Protein AF-A0A418LUZ0-F1 (afdb_monomer_lite)

Radius of gyration: 14.77 Å; chains: 1; bounding box: 40×15×44 Å

Sequence (65 aa):
MHSLLHLALDGVFVVVIAILLALFVQHRPGGTGRLTRRQWLAWLAVGVILAGIFISTNSLYAQTV

pLDDT: mean 75.06, std 9.43, range [47.03, 85.0]

Foldseek 3Di:
DVVVVVVVVLVVVLQVQLVVQLVCQQPPPPDDDGDDPVRSVVSSVVSNVVSVVVVVVCVVVVVVD

Secondary structure (DSSP, 8-state):
-HHHHHHHHHHHHHHHHHHHHHHHHHH-TT--SSPPHHHHHHHHHHHHHHHHHHHHHHHHHHT--

Structure (mmCIF, N/CA/C/O backbone):
data_AF-A0A418LUZ0-F1
#
_entry.id   AF-A0A418LUZ0-F1
#
loop_
_atom_site.group_PDB
_atom_site.id
_atom_site.type_symbol
_atom_site.label_atom_id
_atom_site.label_alt_id
_atom_site.label_comp_id
_atom_site.label_asym_id
_atom_site.label_entity_id
_atom_site.label_seq_id
_atom_site.pdbx_PDB_ins_code
_atom_site.Cartn_x
_atom_site.Cartn_y
_atom_site.Cartn_z
_atom_site.occupancy
_atom_site.B_iso_or_equiv
_atom_site.auth_seq_id
_atom_site.auth_comp_id
_atom_site.auth_asym_id
_atom_site.auth_atom_id
_atom_site.pdbx_PDB_model_num
ATOM 1 N N . MET A 1 1 ? 12.088 -4.685 -24.435 1.00 47.03 1 MET A N 1
ATOM 2 C CA . MET A 1 1 ? 10.936 -5.612 -24.306 1.00 47.03 1 MET A CA 1
ATOM 3 C C . MET A 1 1 ? 10.935 -6.345 -22.964 1.00 47.03 1 MET A C 1
ATOM 5 O O . MET A 1 1 ? 9.871 -6.478 -22.384 1.00 47.03 1 MET A O 1
ATOM 9 N N . HIS A 1 2 ? 12.102 -6.719 -22.418 1.00 55.22 2 HIS A N 1
ATOM 10 C CA . HIS A 1 2 ? 12.237 -7.250 -21.049 1.00 55.22 2 HIS A CA 1
ATOM 11 C C . HIS A 1 2 ? 11.809 -6.240 -19.956 1.00 55.22 2 HIS A C 1
ATOM 13 O O . HIS A 1 2 ? 11.162 -6.608 -18.985 1.00 55.22 2 HIS A O 1
ATOM 19 N N . SER A 1 3 ? 12.073 -4.942 -20.161 1.00 64.88 3 SER A N 1
ATOM 20 C CA . SER A 1 3 ? 11.757 -3.872 -19.198 1.00 64.88 3 SER A CA 1
ATOM 21 C C . SER A 1 3 ? 10.260 -3.632 -18.962 1.00 64.88 3 SER A C 1
ATOM 23 O O . SER A 1 3 ? 9.860 -3.347 -17.842 1.00 64.88 3 SER A O 1
ATOM 25 N N . LEU A 1 4 ?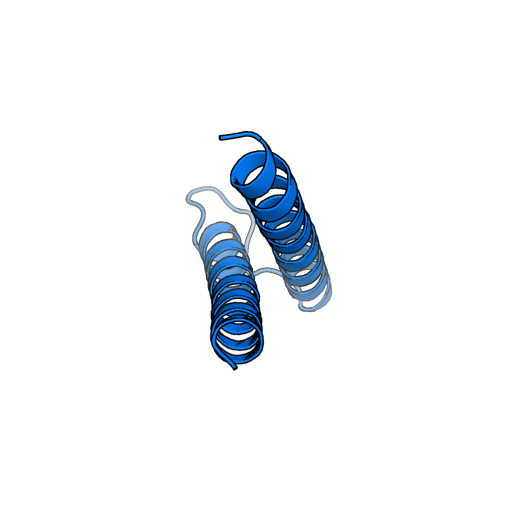 9.419 -3.769 -19.993 1.00 63.12 4 LEU A N 1
ATOM 26 C CA . LEU A 1 4 ? 7.968 -3.564 -19.877 1.00 63.12 4 LEU A CA 1
ATOM 27 C C . LEU A 1 4 ? 7.282 -4.691 -19.099 1.00 63.12 4 LEU A C 1
ATOM 29 O O . LEU A 1 4 ? 6.347 -4.439 -18.346 1.00 63.12 4 LEU A O 1
ATOM 33 N N . LEU A 1 5 ? 7.762 -5.925 -19.267 1.00 71.94 5 LEU A N 1
ATOM 34 C CA . LEU A 1 5 ? 7.225 -7.093 -18.572 1.00 71.94 5 LEU A CA 1
ATOM 35 C C . LEU A 1 5 ? 7.588 -7.047 -17.079 1.00 71.94 5 LEU A C 1
ATOM 37 O O . LEU A 1 5 ? 6.730 -7.288 -16.235 1.00 71.94 5 LEU A O 1
ATOM 41 N N . HIS A 1 6 ? 8.815 -6.625 -16.758 1.00 70.81 6 HIS A N 1
ATOM 42 C CA . HIS A 1 6 ? 9.227 -6.346 -15.380 1.00 70.81 6 HIS A CA 1
ATOM 43 C C . HIS A 1 6 ? 8.415 -5.213 -14.742 1.00 70.81 6 HIS A C 1
ATOM 45 O O . HIS A 1 6 ? 7.901 -5.393 -13.646 1.00 70.81 6 HIS A O 1
ATOM 51 N N . LEU A 1 7 ? 8.197 -4.101 -15.453 1.00 69.38 7 LEU A N 1
ATOM 52 C CA . LEU A 1 7 ? 7.387 -2.989 -14.944 1.00 69.38 7 LEU A CA 1
ATOM 53 C C . LEU A 1 7 ? 5.940 -3.416 -14.632 1.00 69.38 7 LEU A C 1
ATOM 55 O O . LEU A 1 7 ? 5.357 -3.000 -13.631 1.00 69.38 7 LEU A O 1
ATOM 59 N N . ALA A 1 8 ? 5.354 -4.260 -15.487 1.00 73.75 8 ALA A N 1
ATOM 60 C CA . ALA A 1 8 ? 4.015 -4.794 -15.271 1.00 73.75 8 ALA A CA 1
ATOM 61 C C . ALA A 1 8 ? 3.962 -5.730 -14.051 1.00 73.75 8 ALA A C 1
ATOM 63 O O . ALA A 1 8 ? 3.038 -5.625 -13.244 1.00 73.75 8 ALA A O 1
ATOM 64 N N . LEU A 1 9 ? 4.959 -6.608 -13.890 1.00 77.69 9 LEU A N 1
ATOM 65 C CA . LEU A 1 9 ? 5.090 -7.479 -12.717 1.00 77.69 9 LEU A CA 1
ATOM 66 C C . LEU A 1 9 ? 5.265 -6.673 -11.427 1.00 77.69 9 LEU A C 1
ATOM 68 O O . LEU A 1 9 ? 4.581 -6.952 -10.444 1.00 77.69 9 LEU A O 1
ATOM 72 N N . ASP A 1 10 ? 6.102 -5.640 -11.446 1.00 74.00 10 ASP A N 1
ATOM 73 C CA . ASP A 1 10 ? 6.322 -4.743 -10.311 1.00 74.00 10 ASP A CA 1
ATOM 74 C C . ASP A 1 10 ? 5.022 -4.037 -9.896 1.00 74.00 10 ASP A C 1
ATOM 76 O O . ASP A 1 10 ? 4.684 -3.985 -8.711 1.00 74.00 10 ASP A O 1
ATOM 80 N N . GLY A 1 11 ? 4.225 -3.579 -10.867 1.00 75.31 11 GLY A N 1
ATOM 81 C CA . GLY A 1 11 ? 2.894 -3.023 -10.611 1.00 75.31 11 GLY A CA 1
ATOM 82 C C . GLY A 1 11 ? 1.937 -4.026 -9.954 1.00 75.31 11 GLY A C 1
ATOM 83 O O . GLY A 1 11 ? 1.213 -3.672 -9.021 1.00 75.31 11 GLY A O 1
ATOM 84 N N . VAL A 1 12 ? 1.959 -5.293 -10.381 1.00 80.88 12 VAL A N 1
ATOM 85 C CA . VAL A 1 12 ? 1.167 -6.361 -9.745 1.00 80.88 12 VAL A CA 1
ATOM 86 C C . VAL A 1 12 ? 1.640 -6.604 -8.310 1.00 80.88 12 VAL A C 1
ATOM 88 O O . VAL A 1 12 ? 0.808 -6.678 -7.403 1.00 80.88 12 VAL A O 1
ATOM 91 N N . PHE A 1 13 ? 2.953 -6.659 -8.072 1.00 78.31 13 PHE A N 1
ATOM 92 C CA . PHE A 1 13 ? 3.509 -6.822 -6.727 1.00 78.31 13 PHE A CA 1
ATOM 93 C C . PHE A 1 13 ? 3.127 -5.670 -5.794 1.00 78.31 13 PHE A C 1
ATOM 95 O O . PHE A 1 13 ? 2.754 -5.926 -4.650 1.00 78.31 13 PHE A O 1
ATOM 102 N N . VAL A 1 14 ? 3.127 -4.425 -6.278 1.00 81.19 14 VAL A N 1
ATOM 103 C CA . VAL A 1 14 ? 2.662 -3.254 -5.512 1.00 81.19 14 VAL A CA 1
ATOM 104 C C . VAL A 1 14 ? 1.229 -3.441 -5.032 1.00 81.19 14 VAL A C 1
ATOM 106 O O . VAL A 1 14 ? 0.939 -3.250 -3.849 1.00 81.19 14 VAL A O 1
ATOM 109 N N . VAL A 1 15 ? 0.332 -3.842 -5.935 1.00 80.31 15 VAL A N 1
ATOM 110 C CA . VAL A 1 15 ? -1.084 -4.045 -5.610 1.00 80.31 15 VAL A CA 1
ATOM 111 C C . VAL A 1 15 ? -1.249 -5.179 -4.598 1.00 80.31 15 VAL A C 1
ATOM 113 O O . VAL A 1 15 ? -1.969 -5.020 -3.611 1.00 80.31 15 VAL A O 1
ATOM 116 N N . VAL A 1 16 ? -0.547 -6.298 -4.794 1.00 83.31 16 VAL A N 1
ATOM 117 C CA . VAL A 1 16 ? -0.594 -7.447 -3.878 1.00 83.31 16 VAL A CA 1
ATOM 118 C C . VAL A 1 16 ? -0.083 -7.065 -2.486 1.00 83.31 16 VAL A C 1
ATOM 120 O O . VAL A 1 16 ? -0.757 -7.356 -1.497 1.00 83.31 16 VAL A O 1
ATOM 123 N N . ILE A 1 17 ? 1.052 -6.366 -2.387 1.00 82.81 17 ILE A N 1
ATOM 124 C CA . ILE A 1 17 ? 1.621 -5.912 -1.108 1.00 82.81 17 ILE A CA 1
ATOM 125 C C . ILE A 1 17 ? 0.658 -4.960 -0.396 1.00 82.81 17 ILE A C 1
ATOM 127 O O . ILE A 1 17 ? 0.423 -5.113 0.803 1.00 82.81 17 ILE A O 1
ATOM 131 N N . ALA A 1 18 ? 0.058 -4.011 -1.116 1.00 79.12 18 ALA A N 1
ATOM 132 C CA . ALA A 1 18 ? -0.894 -3.071 -0.532 1.00 79.12 18 ALA A CA 1
ATOM 133 C C . ALA A 1 18 ? -2.140 -3.781 0.031 1.00 79.12 18 ALA A C 1
ATOM 135 O O . ALA A 1 18 ? -2.588 -3.460 1.135 1.00 79.12 18 ALA A O 1
ATOM 136 N N . ILE A 1 19 ? -2.668 -4.779 -0.686 1.00 82.31 19 ILE A N 1
ATOM 137 C CA . ILE A 1 19 ? -3.803 -5.594 -0.225 1.00 82.31 19 ILE A CA 1
ATOM 138 C C . ILE A 1 19 ? -3.414 -6.426 1.001 1.00 82.31 19 ILE A C 1
ATOM 140 O O . ILE A 1 19 ? -4.151 -6.434 1.988 1.00 82.31 19 ILE A O 1
ATOM 144 N N . LEU A 1 20 ? -2.260 -7.099 0.968 1.00 83.56 20 LEU A N 1
ATOM 145 C CA . LEU A 1 20 ? -1.772 -7.899 2.093 1.00 83.56 20 LEU A CA 1
ATOM 146 C C . LEU A 1 20 ? -1.546 -7.039 3.339 1.00 83.56 20 LEU A C 1
ATOM 148 O O . LEU A 1 20 ? -1.933 -7.451 4.429 1.00 83.56 20 LEU A O 1
ATOM 152 N N . LEU A 1 21 ? -1.000 -5.831 3.185 1.00 82.69 21 LEU A N 1
ATOM 153 C CA . LEU A 1 21 ? -0.826 -4.880 4.282 1.00 82.69 21 LEU A CA 1
ATOM 154 C C . LEU A 1 21 ? -2.179 -4.474 4.883 1.00 82.69 21 LEU A C 1
ATOM 156 O O . LEU A 1 21 ? -2.356 -4.525 6.100 1.00 82.69 21 LEU A O 1
ATOM 160 N N . ALA A 1 22 ? -3.157 -4.120 4.045 1.00 81.25 22 ALA A N 1
ATOM 161 C CA . ALA A 1 22 ? -4.496 -3.760 4.506 1.00 81.25 22 ALA A CA 1
ATOM 162 C C . ALA A 1 22 ? -5.190 -4.928 5.237 1.00 81.25 22 ALA A C 1
ATOM 164 O O . ALA A 1 22 ? -5.784 -4.730 6.301 1.00 81.25 22 ALA A O 1
ATOM 165 N N . LEU A 1 23 ? -5.073 -6.152 4.709 1.00 81.94 23 LEU A N 1
ATOM 166 C CA . LEU A 1 23 ? -5.602 -7.367 5.338 1.00 81.94 23 LEU A CA 1
ATOM 167 C C . LEU A 1 23 ? -4.895 -7.696 6.653 1.00 81.94 23 LEU A C 1
ATOM 169 O O . LEU A 1 23 ? -5.566 -8.066 7.619 1.00 81.94 23 LEU A O 1
ATOM 173 N N . PHE A 1 24 ? -3.572 -7.536 6.707 1.00 83.81 24 PHE A N 1
ATOM 174 C CA . PHE A 1 24 ? -2.770 -7.746 7.908 1.00 83.81 24 PHE A CA 1
ATOM 175 C C . PHE A 1 24 ? -3.200 -6.798 9.025 1.00 83.81 24 PHE A C 1
ATOM 177 O O . PHE A 1 24 ? -3.449 -7.235 10.147 1.00 83.81 24 PHE A O 1
ATOM 184 N N . VAL A 1 25 ? -3.370 -5.510 8.718 1.00 82.19 25 VAL A N 1
ATOM 185 C CA . VAL A 1 25 ? -3.850 -4.538 9.707 1.00 82.19 25 VAL A CA 1
ATOM 186 C C . VAL A 1 25 ? -5.265 -4.876 10.173 1.00 82.19 25 VAL A C 1
ATOM 188 O O . VAL A 1 25 ? -5.568 -4.733 11.356 1.00 82.19 25 VAL A O 1
ATOM 191 N N . GLN A 1 26 ? -6.122 -5.362 9.275 1.00 80.62 26 GLN A N 1
ATOM 192 C CA . GLN A 1 26 ? -7.479 -5.774 9.625 1.00 80.62 26 GLN A CA 1
ATOM 193 C C . GLN A 1 26 ? -7.521 -7.011 10.537 1.00 80.62 26 GLN A C 1
ATOM 195 O O . GLN A 1 26 ? -8.393 -7.089 11.398 1.00 80.62 26 GLN A O 1
ATOM 200 N N . HIS A 1 27 ? -6.605 -7.966 10.353 1.00 83.06 27 HIS A N 1
ATOM 201 C CA . HIS A 1 27 ? -6.546 -9.216 11.124 1.00 83.06 27 HIS A CA 1
ATOM 202 C C . HIS A 1 27 ? -5.559 -9.168 12.294 1.00 83.06 27 HIS A C 1
ATOM 204 O O . HIS A 1 27 ? -5.369 -10.174 12.978 1.00 83.06 27 HIS A O 1
ATOM 210 N N . ARG A 1 28 ? -4.938 -8.011 12.547 1.00 82.50 28 ARG A N 1
ATOM 211 C CA . ARG A 1 28 ? -4.031 -7.798 13.672 1.00 82.50 28 ARG A CA 1
ATOM 212 C C . ARG A 1 28 ? -4.714 -8.221 14.985 1.00 82.50 28 ARG A C 1
ATOM 214 O O . ARG A 1 28 ? -5.709 -7.598 15.375 1.00 82.50 28 ARG A O 1
ATOM 221 N N . PRO A 1 29 ? -4.165 -9.205 15.720 1.00 71.19 29 PRO A N 1
ATOM 222 C CA . PRO A 1 29 ? -4.676 -9.551 17.039 1.00 71.19 29 PRO A CA 1
ATOM 223 C C . PRO A 1 29 ? -4.498 -8.356 17.990 1.00 71.19 29 PRO A C 1
ATOM 225 O O . PRO A 1 29 ? -3.433 -7.741 18.050 1.00 71.19 29 PRO A O 1
ATOM 228 N N . GLY A 1 30 ? -5.574 -7.977 18.686 1.00 75.25 30 GLY A N 1
ATOM 229 C CA . GLY A 1 30 ? -5.614 -6.793 19.558 1.00 75.25 30 GLY A CA 1
ATOM 230 C C . GLY A 1 30 ? -5.949 -5.467 18.855 1.00 75.25 30 GLY A C 1
ATOM 231 O O . GLY A 1 30 ? -5.814 -4.407 19.463 1.00 75.25 30 GLY A O 1
ATOM 232 N N . GLY A 1 31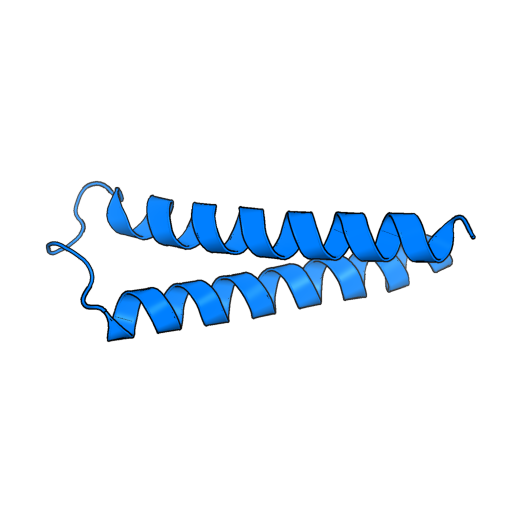 ? -6.363 -5.492 17.583 1.00 68.06 31 GLY A N 1
ATOM 233 C CA . GLY A 1 31 ? -6.866 -4.314 16.873 1.00 68.06 31 GLY A CA 1
ATOM 234 C C . GLY A 1 31 ? -8.279 -3.912 17.314 1.00 68.06 31 GLY A C 1
ATOM 235 O O . GLY A 1 31 ? -9.158 -4.755 17.494 1.00 68.06 31 GLY A O 1
ATOM 236 N N . THR A 1 32 ? -8.518 -2.610 17.472 1.00 63.50 32 THR A N 1
ATOM 237 C CA . THR A 1 32 ? -9.819 -2.055 17.868 1.00 63.50 32 THR A CA 1
ATOM 238 C C . THR A 1 32 ? -10.796 -2.056 16.686 1.00 63.50 32 THR A C 1
ATOM 240 O O . THR A 1 32 ? -10.927 -1.060 15.979 1.00 63.50 32 THR A O 1
ATOM 243 N N . GLY A 1 33 ? -11.483 -3.179 16.471 1.00 69.50 33 GLY A N 1
ATOM 244 C CA . GLY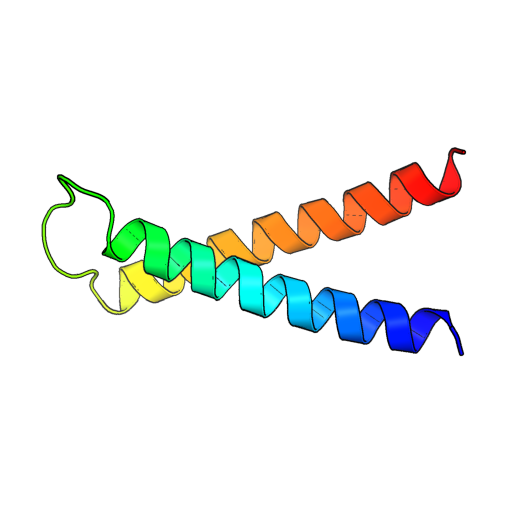 A 1 33 ? -12.630 -3.288 15.561 1.00 69.50 33 GLY A CA 1
ATOM 245 C C . GLY A 1 33 ? -12.309 -3.240 14.059 1.00 69.50 33 GLY A C 1
ATOM 246 O O . GLY A 1 33 ? -11.166 -3.103 13.631 1.00 69.50 33 GLY A O 1
ATOM 247 N N . ARG A 1 34 ? -13.352 -3.403 13.231 1.00 75.88 34 ARG A N 1
ATOM 248 C CA . ARG A 1 34 ? -13.238 -3.367 11.762 1.00 75.88 34 ARG A CA 1
ATOM 249 C C . ARG A 1 34 ? -12.770 -1.984 11.298 1.00 75.88 34 ARG A C 1
ATOM 251 O O . ARG A 1 34 ? -13.340 -0.974 11.702 1.00 75.88 34 ARG A O 1
ATOM 258 N N . LEU A 1 35 ? -11.782 -1.954 10.403 1.00 74.56 35 LEU A N 1
ATOM 259 C CA . LEU A 1 35 ? -11.296 -0.720 9.784 1.00 74.56 35 LEU A CA 1
ATOM 260 C C . LEU A 1 35 ? -12.437 0.020 9.078 1.00 74.56 35 LEU A C 1
ATOM 262 O O . LEU A 1 35 ? -13.197 -0.562 8.301 1.00 74.56 35 LEU A O 1
ATOM 266 N N . THR A 1 36 ? -12.529 1.327 9.309 1.00 84.44 36 THR A N 1
ATOM 267 C CA . THR A 1 36 ? -13.438 2.189 8.544 1.00 84.44 36 THR A CA 1
ATOM 268 C C . THR A 1 36 ? -12.949 2.321 7.100 1.00 84.44 36 THR A C 1
ATOM 270 O O . THR A 1 36 ? -11.752 2.232 6.819 1.00 84.44 36 THR A O 1
ATOM 273 N N . ARG A 1 37 ? -13.860 2.604 6.159 1.00 82.38 37 ARG A N 1
ATOM 274 C CA . ARG A 1 37 ? -13.535 2.734 4.723 1.00 82.38 37 ARG A CA 1
ATOM 275 C C . ARG A 1 37 ? -12.400 3.739 4.454 1.00 82.38 37 ARG A C 1
ATOM 277 O O . ARG A 1 37 ? -11.582 3.521 3.568 1.00 82.38 37 ARG A O 1
ATOM 284 N N . ARG A 1 38 ? -12.321 4.810 5.257 1.00 85.00 38 ARG A N 1
ATOM 285 C CA . ARG A 1 38 ? -11.242 5.814 5.206 1.00 85.00 38 ARG A CA 1
ATOM 286 C C . ARG A 1 38 ? -9.896 5.256 5.668 1.00 85.00 38 ARG A C 1
ATOM 288 O O . ARG A 1 38 ? -8.890 5.505 5.018 1.00 85.00 38 ARG A O 1
ATOM 295 N N . GLN A 1 39 ? -9.874 4.487 6.756 1.00 80.56 39 GLN A N 1
ATOM 296 C CA . GLN A 1 39 ? -8.646 3.848 7.237 1.00 80.56 39 GLN A CA 1
ATOM 297 C C . GLN A 1 39 ? -8.149 2.793 6.250 1.00 80.56 39 GLN A C 1
ATOM 299 O O . GLN A 1 39 ? -6.950 2.688 6.027 1.00 80.56 39 GLN A O 1
ATOM 304 N N . TRP A 1 40 ? -9.058 2.054 5.615 1.00 82.94 40 TRP A N 1
ATOM 305 C CA . TRP A 1 40 ? -8.693 1.065 4.603 1.00 82.94 40 TRP A CA 1
ATOM 306 C C . TRP A 1 40 ? -8.019 1.714 3.383 1.00 82.94 40 TRP A C 1
ATOM 308 O O . TRP A 1 40 ? -6.966 1.261 2.943 1.00 82.94 40 TRP A O 1
ATOM 318 N N . LEU A 1 41 ? -8.564 2.839 2.900 1.00 83.88 41 LEU A N 1
ATOM 319 C CA . LEU A 1 41 ? -7.936 3.644 1.845 1.00 83.88 41 LEU A CA 1
ATOM 320 C C . LEU A 1 41 ? -6.574 4.214 2.270 1.00 83.88 41 LEU A C 1
ATOM 322 O O . LEU A 1 41 ? -5.645 4.213 1.468 1.00 83.88 41 LEU A O 1
ATOM 326 N N . ALA A 1 42 ? -6.435 4.661 3.522 1.00 82.81 42 ALA A N 1
ATOM 327 C CA . ALA A 1 42 ? -5.157 5.140 4.046 1.00 82.81 42 ALA A CA 1
ATOM 328 C C . ALA A 1 42 ? -4.097 4.024 4.070 1.00 82.81 42 ALA A C 1
ATOM 330 O O . ALA A 1 42 ? -2.965 4.248 3.651 1.00 82.81 42 ALA A O 1
ATOM 331 N N . TRP A 1 43 ? -4.468 2.810 4.486 1.00 83.38 43 TRP A N 1
ATOM 332 C CA . TRP A 1 43 ? -3.559 1.661 4.486 1.00 83.38 43 TRP A CA 1
ATOM 333 C C . TRP A 1 43 ? -3.175 1.200 3.084 1.00 83.38 43 TRP A C 1
ATOM 335 O O . TRP A 1 43 ? -2.011 0.877 2.857 1.00 83.38 43 TRP A O 1
ATOM 345 N N . LEU A 1 44 ? -4.106 1.243 2.129 1.00 82.06 44 LEU A N 1
ATOM 346 C CA . LEU A 1 44 ? -3.772 1.029 0.722 1.00 82.06 44 LEU A CA 1
ATOM 347 C C . LEU A 1 44 ? -2.768 2.066 0.212 1.00 82.06 44 LEU A C 1
ATOM 349 O O . LEU A 1 44 ? -1.783 1.691 -0.417 1.00 82.06 44 LEU A O 1
ATOM 353 N N . ALA A 1 45 ? -2.990 3.352 0.500 1.00 83.94 45 ALA A N 1
ATOM 354 C CA . ALA A 1 45 ? -2.082 4.417 0.079 1.00 83.94 45 ALA A CA 1
ATOM 355 C C . ALA A 1 45 ? -0.673 4.221 0.663 1.00 83.94 45 ALA A C 1
ATOM 357 O O . ALA A 1 45 ? 0.313 4.320 -0.065 1.00 83.94 45 ALA A O 1
ATOM 358 N N . VAL A 1 46 ? -0.573 3.863 1.947 1.00 83.88 46 VAL A N 1
ATOM 359 C CA . VAL A 1 46 ? 0.705 3.531 2.600 1.00 83.88 46 VAL A CA 1
ATOM 360 C C . VAL A 1 46 ? 1.378 2.332 1.928 1.00 83.88 46 VAL A C 1
ATOM 362 O O . VAL A 1 46 ? 2.574 2.387 1.648 1.00 83.88 46 VAL A O 1
ATOM 365 N N . GLY A 1 47 ? 0.623 1.273 1.621 1.00 82.94 47 GLY A N 1
ATOM 366 C CA . GLY A 1 47 ? 1.143 0.097 0.922 1.00 82.94 47 GLY A CA 1
ATOM 367 C C . GLY A 1 47 ? 1.698 0.421 -0.467 1.00 82.94 47 GLY A C 1
ATOM 368 O O . GLY A 1 47 ? 2.788 -0.034 -0.810 1.00 82.94 47 GLY A O 1
ATOM 369 N N . VAL A 1 48 ? 1.001 1.267 -1.232 1.00 82.50 48 VAL A N 1
ATOM 370 C CA . VAL A 1 48 ? 1.460 1.732 -2.552 1.00 82.50 48 VAL A CA 1
ATOM 371 C C . VAL A 1 48 ? 2.744 2.556 -2.439 1.00 82.50 48 VAL A C 1
ATOM 373 O O . VAL A 1 48 ? 3.674 2.334 -3.213 1.00 82.50 48 VAL A O 1
ATOM 376 N N . ILE A 1 49 ? 2.831 3.465 -1.462 1.00 83.25 49 ILE A N 1
ATOM 377 C CA . ILE A 1 49 ? 4.034 4.281 -1.233 1.00 83.25 49 ILE A CA 1
ATOM 378 C C . ILE A 1 49 ? 5.231 3.390 -0.882 1.00 83.25 49 ILE A C 1
ATOM 380 O O . ILE A 1 49 ? 6.295 3.530 -1.484 1.00 83.25 49 ILE A O 1
ATOM 384 N N . LEU A 1 50 ? 5.060 2.448 0.052 1.00 78.56 50 LEU A N 1
ATOM 385 C CA . LEU A 1 50 ? 6.125 1.526 0.458 1.00 78.56 50 LEU A CA 1
ATOM 386 C C . LEU A 1 50 ? 6.617 0.665 -0.705 1.00 78.56 50 LEU A C 1
ATOM 388 O O . LEU A 1 50 ? 7.824 0.528 -0.898 1.00 78.56 50 LEU A O 1
ATOM 392 N N . ALA A 1 51 ? 5.701 0.116 -1.499 1.00 76.94 51 ALA A N 1
ATOM 393 C CA . ALA A 1 51 ? 6.072 -0.695 -2.649 1.00 76.94 51 ALA A CA 1
ATOM 394 C C . ALA A 1 51 ? 6.762 0.138 -3.746 1.00 76.94 51 ALA A C 1
ATOM 396 O O . ALA A 1 51 ? 7.742 -0.319 -4.331 1.00 76.94 51 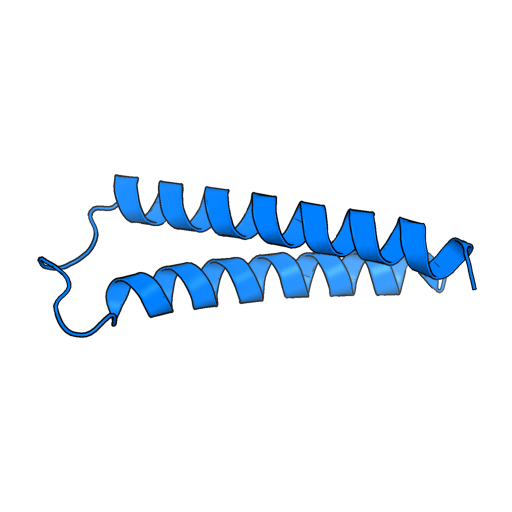ALA A O 1
ATOM 397 N N . GLY A 1 52 ? 6.329 1.385 -3.968 1.00 77.69 52 GLY A N 1
ATOM 398 C CA . GLY A 1 52 ? 7.005 2.321 -4.871 1.00 77.69 52 GLY A CA 1
ATOM 399 C C . GLY A 1 52 ? 8.440 2.639 -4.434 1.00 77.69 52 GLY A C 1
ATOM 400 O O . GLY A 1 52 ? 9.350 2.633 -5.265 1.00 77.69 52 GLY A O 1
ATOM 401 N N . ILE A 1 53 ? 8.668 2.838 -3.130 1.00 78.69 53 ILE A N 1
ATOM 402 C CA . ILE A 1 53 ? 10.022 2.982 -2.572 1.00 78.69 53 ILE A CA 1
ATOM 403 C C . ILE A 1 53 ? 10.833 1.714 -2.840 1.00 78.69 53 ILE A C 1
ATOM 405 O O . ILE A 1 53 ? 11.971 1.814 -3.293 1.00 78.69 53 ILE A O 1
ATOM 409 N N . PHE A 1 54 ? 10.256 0.533 -2.610 1.00 76.44 54 PHE A N 1
ATOM 410 C CA . PHE A 1 54 ? 10.944 -0.743 -2.804 1.00 76.44 54 PHE A CA 1
ATOM 411 C C . PHE A 1 54 ? 11.392 -0.942 -4.255 1.00 76.44 54 PHE A C 1
ATOM 413 O O . PHE A 1 54 ? 12.554 -1.260 -4.487 1.00 76.44 54 PHE A O 1
ATOM 420 N N . ILE A 1 55 ? 10.516 -0.679 -5.229 1.00 73.81 55 ILE A N 1
ATOM 421 C CA . ILE A 1 55 ? 10.846 -0.763 -6.662 1.00 73.81 55 ILE A CA 1
ATOM 422 C C . ILE A 1 55 ? 11.925 0.254 -7.037 1.00 73.81 55 ILE A C 1
ATOM 424 O O . ILE A 1 55 ? 12.905 -0.105 -7.687 1.00 73.81 55 ILE A O 1
ATOM 428 N N . SER A 1 56 ? 11.775 1.510 -6.605 1.00 71.94 56 SER A N 1
ATOM 429 C CA . SER A 1 56 ? 12.752 2.568 -6.891 1.00 71.94 56 SER A CA 1
ATOM 430 C C . SER A 1 56 ? 14.137 2.198 -6.356 1.00 71.94 56 SER A C 1
ATOM 432 O O . SER A 1 56 ? 15.131 2.253 -7.083 1.00 71.94 56 SER A O 1
ATOM 434 N N . THR A 1 57 ? 14.171 1.711 -5.114 1.00 73.00 57 THR A N 1
ATOM 435 C CA . THR A 1 57 ? 15.382 1.249 -4.432 1.00 73.00 57 THR A CA 1
ATOM 436 C C . THR A 1 57 ? 15.996 0.058 -5.163 1.00 73.00 57 THR A C 1
ATOM 438 O O . THR A 1 57 ? 17.190 0.066 -5.444 1.00 73.00 57 THR A O 1
ATOM 441 N N . ASN A 1 58 ? 15.190 -0.934 -5.550 1.00 67.56 58 ASN A N 1
ATOM 442 C CA . ASN A 1 58 ? 15.673 -2.099 -6.287 1.00 67.56 58 ASN A CA 1
ATOM 443 C C . ASN A 1 58 ? 16.255 -1.695 -7.652 1.00 67.56 58 ASN A C 1
ATOM 445 O O . ASN A 1 58 ? 17.288 -2.221 -8.045 1.00 67.56 58 ASN A O 1
ATOM 449 N N . SER A 1 59 ? 15.666 -0.708 -8.340 1.00 67.56 59 SER A N 1
ATOM 450 C CA . SER A 1 59 ? 16.221 -0.193 -9.601 1.00 67.56 59 SER A CA 1
ATOM 451 C C . SER A 1 59 ? 17.555 0.541 -9.412 1.00 67.56 59 SER A C 1
ATOM 453 O O . SER A 1 59 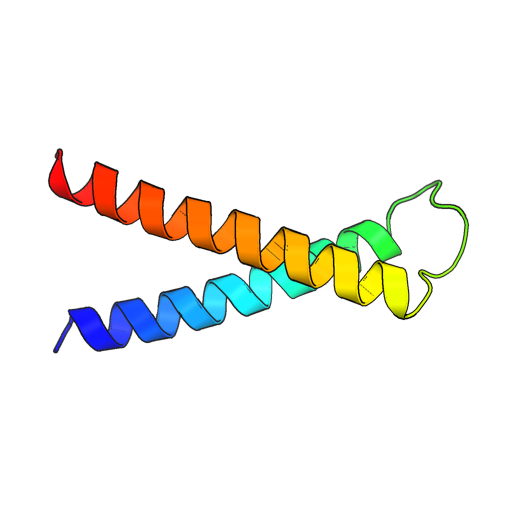? 18.460 0.374 -10.225 1.00 67.56 59 SER A O 1
ATOM 455 N N . LEU A 1 60 ? 17.696 1.300 -8.317 1.00 64.50 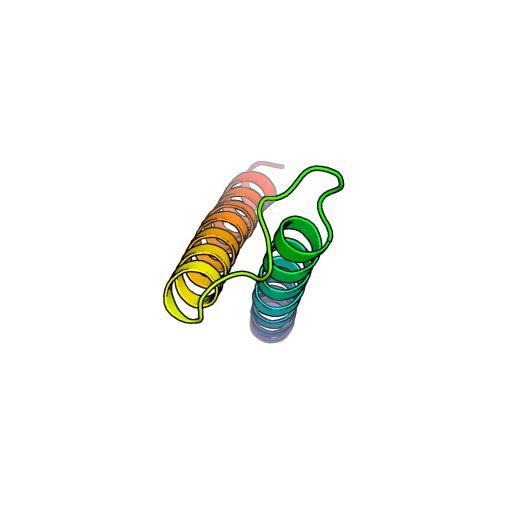60 LEU A N 1
ATOM 456 C CA . LEU A 1 60 ? 18.927 2.006 -7.953 1.00 64.50 60 LEU A CA 1
ATOM 457 C C . LEU A 1 60 ? 20.056 1.020 -7.649 1.00 64.50 60 LEU A C 1
ATOM 459 O O . LEU A 1 60 ? 21.160 1.172 -8.165 1.00 64.50 60 LEU A O 1
ATOM 463 N N . TYR A 1 61 ? 19.768 -0.013 -6.856 1.00 62.44 61 TYR A N 1
ATOM 464 C CA . TYR A 1 61 ? 20.776 -0.997 -6.471 1.00 62.44 61 TYR A CA 1
ATOM 465 C C . TYR A 1 61 ? 21.073 -2.032 -7.563 1.00 62.44 61 TYR A C 1
ATOM 467 O O . TYR A 1 61 ? 22.209 -2.491 -7.663 1.00 62.44 61 TYR A O 1
ATOM 475 N N . ALA A 1 62 ? 20.108 -2.353 -8.430 1.00 59.00 62 ALA A N 1
ATOM 476 C CA . ALA A 1 62 ? 20.332 -3.223 -9.586 1.00 59.00 62 ALA A CA 1
ATOM 477 C C . ALA A 1 62 ? 21.296 -2.618 -10.622 1.00 59.00 62 ALA A C 1
ATOM 479 O O . ALA A 1 62 ? 21.855 -3.359 -11.422 1.00 59.00 62 ALA A O 1
ATOM 480 N N . GLN A 1 63 ? 21.498 -1.294 -10.621 1.00 54.91 63 GLN A N 1
ATOM 481 C CA . GLN A 1 63 ? 22.482 -0.625 -11.481 1.00 54.91 63 GLN A CA 1
ATOM 482 C C . GLN A 1 63 ? 23.873 -0.492 -10.847 1.00 54.91 63 GLN A C 1
ATOM 484 O O . GLN A 1 63 ? 24.820 -0.136 -11.544 1.00 54.91 63 GLN A O 1
ATOM 489 N N . THR A 1 64 ? 24.007 -0.740 -9.541 1.00 53.97 64 THR A N 1
ATOM 490 C CA . THR A 1 64 ? 25.280 -0.583 -8.812 1.00 53.97 64 THR A CA 1
ATOM 491 C C . THR A 1 64 ? 26.092 -1.870 -8.658 1.00 53.97 64 THR A C 1
ATOM 493 O O . THR A 1 64 ? 27.189 -1.802 -8.107 1.00 53.97 64 THR A O 1
ATOM 496 N N . VAL A 1 65 ? 25.578 -3.018 -9.114 1.00 47.06 65 VAL A N 1
ATOM 497 C CA . VAL A 1 65 ? 26.268 -4.322 -9.065 1.00 47.06 65 VAL A CA 1
ATOM 498 C C . VAL A 1 65 ? 26.742 -4.727 -10.452 1.00 47.06 65 VAL A C 1
ATOM 500 O O . VAL A 1 65 ? 25.932 -4.614 -11.397 1.00 47.06 65 VAL A O 1
#